Protein AF-A0A4Q4CMH1-F1 (afdb_monomer_lite)

Sequence (160 aa):
VQKALLADPTDPKGLLASLDSRFAAAAKTLDLRNKGLAGLKDPALQKTLTDGYVQYQYQTGLDAANPGISDALYFLKTAKGETNIYNILGNSVLRRVVTGALGLPDAMVVQSVETQARAVTARLKLSDLQDPRKLEKLAERYVIAAAGSSTGRSTLSLLA

Structure (mmCIF, N/CA/C/O backbone):
data_AF-A0A4Q4CMH1-F1
#
_entry.id   AF-A0A4Q4CMH1-F1
#
loop_
_atom_site.group_PDB
_atom_site.id
_atom_site.type_symbol
_atom_site.label_atom_id
_atom_site.label_alt_id
_atom_site.label_comp_id
_atom_site.label_asym_id
_atom_site.label_entity_id
_atom_site.label_seq_id
_atom_site.pdbx_PDB_ins_code
_atom_site.Cartn_x
_atom_site.Cartn_y
_atom_site.Cartn_z
_atom_site.occupancy
_atom_site.B_iso_or_equiv
_atom_site.auth_seq_id
_atom_site.auth_comp_id
_atom_site.auth_asym_id
_atom_site.auth_atom_id
_atom_site.pdbx_PDB_model_num
ATOM 1 N N . VAL A 1 1 ? -2.753 -4.783 -18.580 1.00 67.88 1 VAL A N 1
ATOM 2 C CA . VAL A 1 1 ? -1.317 -4.593 -18.251 1.00 67.88 1 VAL A CA 1
ATOM 3 C C . VAL A 1 1 ? -0.531 -3.980 -19.406 1.00 67.88 1 VAL A C 1
ATOM 5 O O . VAL A 1 1 ? -0.017 -2.891 -19.217 1.00 67.88 1 VAL A O 1
ATOM 8 N N . GLN A 1 2 ? -0.495 -4.581 -20.604 1.00 80.00 2 GLN A N 1
ATOM 9 C CA . GLN A 1 2 ? 0.266 -4.047 -21.753 1.00 80.00 2 GLN A CA 1
ATOM 10 C C . GLN A 1 2 ? -0.001 -2.558 -22.044 1.00 80.00 2 GLN A C 1
ATOM 12 O O . GLN A 1 2 ? 0.937 -1.776 -22.141 1.00 80.00 2 GLN A O 1
ATOM 17 N N . LYS A 1 3 ? -1.276 -2.145 -22.099 1.00 84.38 3 LYS A N 1
ATOM 18 C CA . LYS A 1 3 ? -1.651 -0.733 -22.298 1.00 84.38 3 LYS A CA 1
ATOM 19 C C . LYS A 1 3 ? -1.118 0.202 -21.204 1.00 84.38 3 LYS A C 1
ATOM 21 O O . LYS A 1 3 ? -0.781 1.334 -21.509 1.00 84.38 3 LYS A O 1
ATOM 26 N N . ALA A 1 4 ? -1.023 -0.266 -19.958 1.00 83.88 4 ALA A N 1
ATOM 27 C CA . ALA A 1 4 ? -0.485 0.524 -18.851 1.00 83.88 4 ALA A CA 1
ATOM 28 C C . ALA A 1 4 ? 1.041 0.684 -18.961 1.00 83.88 4 ALA A C 1
ATOM 30 O O . ALA A 1 4 ? 1.552 1.769 -18.735 1.00 83.88 4 ALA A O 1
ATOM 31 N N . LEU A 1 5 ? 1.764 -0.360 -19.380 1.00 85.06 5 LEU A N 1
ATOM 32 C CA . LEU A 1 5 ? 3.226 -0.308 -19.539 1.00 85.06 5 LEU A CA 1
ATOM 33 C C . LEU A 1 5 ? 3.693 0.537 -20.740 1.00 85.06 5 LEU A C 1
ATOM 35 O O . LEU A 1 5 ? 4.856 0.920 -20.798 1.00 85.06 5 LEU A O 1
ATOM 39 N N . LEU A 1 6 ? 2.800 0.809 -21.696 1.00 85.12 6 LEU A N 1
ATOM 40 C CA . LEU A 1 6 ? 3.050 1.654 -22.874 1.00 85.12 6 LEU A CA 1
ATOM 41 C C . LEU A 1 6 ? 2.456 3.071 -22.739 1.00 85.12 6 LEU A C 1
ATOM 43 O O . LEU A 1 6 ? 2.636 3.915 -23.625 1.00 85.12 6 LEU A O 1
ATOM 47 N N . ALA A 1 7 ? 1.710 3.326 -21.663 1.00 87.00 7 ALA A N 1
ATOM 48 C CA . ALA A 1 7 ? 1.119 4.629 -21.392 1.00 87.00 7 ALA A CA 1
ATOM 49 C C . ALA A 1 7 ? 2.194 5.641 -20.973 1.00 87.00 7 ALA A C 1
ATOM 51 O O . ALA A 1 7 ? 3.257 5.266 -20.483 1.00 87.00 7 ALA A O 1
ATOM 52 N N . ASP A 1 8 ? 1.913 6.925 -21.186 1.00 85.69 8 ASP A N 1
ATOM 53 C CA . ASP A 1 8 ? 2.805 8.006 -20.777 1.00 85.69 8 ASP A CA 1
ATOM 54 C C . ASP A 1 8 ? 2.756 8.184 -19.247 1.00 85.69 8 ASP A C 1
ATOM 56 O O . ASP A 1 8 ? 1.688 8.501 -18.715 1.00 85.69 8 ASP A O 1
ATOM 60 N N . PRO A 1 9 ? 3.870 7.973 -18.519 1.00 82.06 9 PRO A N 1
ATOM 61 C CA . PRO A 1 9 ? 3.906 8.116 -17.065 1.00 82.06 9 PRO A CA 1
ATOM 62 C C . PRO A 1 9 ? 3.896 9.574 -16.594 1.00 82.06 9 PRO A C 1
ATOM 64 O O . PRO A 1 9 ? 3.796 9.814 -15.392 1.00 82.06 9 PRO A O 1
ATOM 67 N N . THR A 1 10 ? 4.031 10.538 -17.507 1.00 84.38 10 THR A N 1
ATOM 68 C CA . THR A 1 10 ? 4.039 11.974 -17.204 1.00 84.38 10 THR A CA 1
ATOM 69 C C . THR A 1 10 ? 2.701 12.657 -17.471 1.00 84.38 10 THR A C 1
ATOM 71 O O . THR A 1 10 ? 2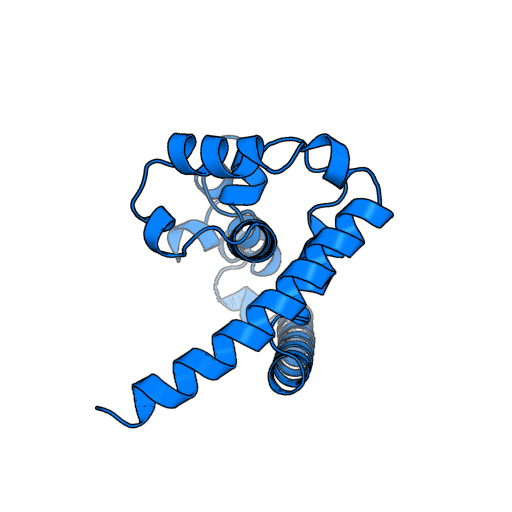.510 13.784 -17.021 1.00 84.38 10 THR A O 1
ATOM 74 N N . ASP A 1 11 ? 1.765 11.981 -18.146 1.00 86.62 11 ASP A N 1
ATOM 75 C CA . ASP A 1 11 ? 0.437 12.518 -18.438 1.00 86.62 11 ASP A CA 1
ATOM 76 C C . ASP A 1 11 ? -0.450 12.513 -17.175 1.00 86.62 11 ASP A C 1
ATOM 78 O O . ASP A 1 11 ? -0.889 11.444 -16.731 1.00 86.62 11 ASP A O 1
ATOM 82 N N . PRO A 1 12 ? -0.776 13.690 -16.603 1.00 78.06 12 PRO A N 1
ATOM 83 C CA . PRO A 1 12 ? -1.545 13.784 -15.365 1.00 78.06 12 PRO A CA 1
ATOM 84 C C . PRO A 1 12 ? -3.016 13.374 -15.527 1.00 78.06 12 PRO A C 1
ATOM 86 O O . PRO A 1 12 ? -3.706 13.190 -14.526 1.00 78.06 12 PRO A O 1
ATOM 89 N N . LYS A 1 13 ? -3.520 13.246 -16.762 1.00 86.31 13 LYS A N 1
ATOM 90 C CA . LYS A 1 13 ? -4.891 12.798 -17.063 1.00 86.31 13 LYS A CA 1
ATOM 91 C C . LYS A 1 13 ? -4.918 11.458 -17.806 1.00 86.31 13 LYS A C 1
ATOM 93 O O . LYS A 1 13 ? -5.986 11.005 -18.216 1.00 86.31 13 LYS A O 1
ATOM 98 N N . GLY A 1 14 ? -3.757 10.830 -17.978 1.00 84.38 14 GLY A N 1
ATOM 99 C CA . GLY A 1 14 ? -3.600 9.596 -18.732 1.00 84.38 14 GLY A CA 1
ATOM 100 C C . GLY A 1 14 ? -4.083 8.359 -17.977 1.00 84.38 14 GLY A C 1
ATOM 101 O O . GLY A 1 14 ? -4.385 8.394 -16.785 1.00 84.38 14 GLY A O 1
ATOM 102 N N . LEU A 1 15 ? -4.091 7.213 -18.669 1.00 86.31 15 LEU A N 1
ATOM 103 C CA . LEU A 1 15 ? -4.513 5.916 -18.115 1.00 86.31 15 LEU A CA 1
ATOM 104 C C . LEU A 1 15 ? -3.851 5.605 -16.760 1.00 86.31 15 LEU A C 1
ATOM 106 O O . LEU A 1 15 ? -4.513 5.106 -15.853 1.00 86.31 15 LEU A O 1
ATOM 110 N N . LEU A 1 16 ? -2.563 5.924 -16.609 1.00 85.94 16 LEU A N 1
ATOM 111 C CA . LEU A 1 16 ? -1.791 5.649 -15.395 1.00 85.94 16 LEU A CA 1
ATOM 112 C C . LEU A 1 16 ? -2.265 6.440 -14.169 1.00 85.94 16 LEU A C 1
ATOM 114 O O . LEU A 1 16 ? -2.109 5.937 -13.061 1.00 85.94 16 LEU A O 1
ATOM 118 N N . ALA A 1 17 ? -2.895 7.605 -14.348 1.00 83.75 17 ALA A N 1
ATOM 119 C CA . ALA A 1 17 ? -3.432 8.406 -13.245 1.00 83.75 17 ALA A CA 1
ATOM 120 C C . ALA A 1 17 ? -4.612 7.720 -12.529 1.00 83.75 17 ALA A C 1
ATOM 122 O O . ALA A 1 17 ? -4.878 7.995 -11.364 1.00 83.75 17 ALA A O 1
ATOM 123 N N . SER A 1 18 ? -5.305 6.811 -13.224 1.00 82.31 18 SER A N 1
ATOM 124 C CA . SER A 1 18 ? -6.430 6.028 -12.685 1.00 82.31 18 SER A CA 1
ATOM 125 C C . SER A 1 18 ? -6.031 4.650 -12.143 1.00 82.31 18 SER A C 1
ATOM 127 O O . SER A 1 18 ? -6.879 3.906 -11.651 1.00 82.31 18 SER A O 1
ATOM 129 N N . LEU A 1 19 ? -4.754 4.280 -12.268 1.00 83.31 19 LEU A N 1
ATOM 130 C CA . LEU A 1 19 ? -4.239 2.970 -11.886 1.00 83.31 19 LEU A CA 1
ATOM 131 C C . LEU A 1 19 ? -3.382 3.060 -10.621 1.00 83.31 19 LEU A C 1
ATOM 133 O O . LEU A 1 19 ? -2.964 4.127 -10.185 1.00 83.31 19 LEU A O 1
ATOM 137 N N . ASP A 1 20 ? -3.090 1.896 -10.045 1.00 83.94 20 ASP A N 1
ATOM 138 C CA . ASP A 1 20 ? -2.128 1.774 -8.953 1.00 83.94 20 ASP A CA 1
ATOM 139 C C . ASP A 1 20 ? -0.757 2.345 -9.370 1.00 83.94 20 ASP A C 1
ATOM 141 O O . ASP A 1 20 ? -0.265 2.088 -10.475 1.00 83.94 20 ASP A O 1
ATOM 145 N N . SER A 1 21 ? -0.120 3.100 -8.471 1.00 81.75 21 SER A N 1
ATOM 146 C CA . SER A 1 21 ? 1.136 3.816 -8.731 1.00 81.75 21 SER A CA 1
ATOM 147 C C . SER A 1 21 ? 2.287 2.908 -9.183 1.00 81.75 21 SER A C 1
ATOM 149 O O . SER A 1 21 ? 3.203 3.366 -9.873 1.00 81.75 21 SER A O 1
ATOM 151 N N . ARG A 1 22 ? 2.228 1.604 -8.883 1.00 82.62 22 ARG A N 1
ATOM 152 C CA . ARG A 1 22 ? 3.191 0.606 -9.374 1.00 82.62 22 ARG A CA 1
ATOM 153 C C . ARG A 1 22 ? 3.189 0.485 -10.895 1.00 82.62 22 ARG A C 1
ATOM 155 O O . ARG A 1 22 ? 4.238 0.204 -11.465 1.00 82.62 22 ARG A O 1
ATOM 162 N N . PHE A 1 23 ? 2.059 0.722 -11.566 1.00 85.00 23 PHE A N 1
ATOM 163 C CA . PHE A 1 23 ? 2.015 0.722 -13.030 1.00 85.00 23 PHE A CA 1
ATOM 164 C C . PHE A 1 23 ? 2.769 1.912 -13.618 1.00 85.00 23 PHE A C 1
ATOM 166 O O . PHE A 1 23 ? 3.484 1.737 -14.600 1.00 85.00 23 PHE A O 1
ATOM 173 N N . ALA A 1 24 ? 2.669 3.092 -12.999 1.00 86.75 24 ALA A N 1
ATOM 174 C CA . ALA A 1 24 ? 3.428 4.266 -13.423 1.00 86.75 24 ALA A CA 1
ATOM 175 C C . ALA A 1 24 ? 4.934 4.070 -13.192 1.00 86.75 24 ALA A C 1
ATOM 177 O O . ALA A 1 24 ? 5.742 4.366 -14.073 1.00 86.75 24 ALA A O 1
ATOM 178 N N . ALA A 1 25 ? 5.310 3.492 -12.045 1.00 86.00 25 ALA A N 1
ATOM 179 C CA . ALA A 1 25 ? 6.694 3.118 -11.764 1.00 86.00 25 ALA A CA 1
ATOM 180 C C . ALA A 1 25 ? 7.227 2.101 -12.788 1.00 86.00 25 ALA A C 1
ATOM 182 O O . ALA A 1 25 ? 8.291 2.314 -13.362 1.00 86.00 25 ALA A O 1
ATOM 183 N N . ALA A 1 26 ? 6.464 1.044 -13.085 1.00 86.06 26 ALA A N 1
ATOM 184 C CA . ALA A 1 26 ? 6.849 0.033 -14.067 1.00 86.06 26 ALA A CA 1
ATOM 185 C C . ALA A 1 26 ? 6.963 0.605 -15.489 1.00 86.06 26 ALA A C 1
ATOM 187 O O . ALA A 1 26 ? 7.931 0.304 -16.184 1.00 86.06 26 ALA A O 1
ATOM 188 N N . ALA A 1 27 ? 6.023 1.456 -15.913 1.00 87.81 27 ALA A N 1
ATOM 189 C CA . ALA A 1 27 ? 6.080 2.127 -17.212 1.00 87.81 27 ALA A CA 1
ATOM 190 C C . ALA A 1 27 ? 7.337 3.002 -17.340 1.00 87.81 27 ALA A C 1
ATOM 192 O O . ALA A 1 27 ? 8.008 2.960 -18.366 1.00 87.81 27 ALA A O 1
ATOM 193 N N . LYS A 1 28 ? 7.708 3.724 -16.275 1.00 89.06 28 LYS A N 1
ATOM 194 C CA . LYS A 1 28 ? 8.922 4.550 -16.235 1.00 89.06 28 LYS A CA 1
ATOM 195 C C . LYS A 1 28 ? 10.212 3.724 -16.220 1.00 89.06 28 LYS A C 1
ATOM 197 O O . LYS A 1 28 ? 11.170 4.093 -16.886 1.00 89.06 28 LYS A O 1
ATOM 202 N N . THR A 1 29 ? 10.255 2.630 -15.459 1.00 86.56 29 THR A N 1
ATOM 203 C CA . THR A 1 29 ? 11.442 1.765 -15.369 1.00 86.56 29 THR A CA 1
ATOM 204 C C . THR A 1 29 ? 11.684 0.999 -16.664 1.00 86.56 29 THR A C 1
ATOM 206 O O . THR A 1 29 ? 12.824 0.903 -17.106 1.00 86.56 29 THR A O 1
ATOM 209 N N . LEU A 1 30 ? 10.629 0.447 -17.269 1.00 88.12 30 LEU A N 1
ATOM 210 C CA . LEU A 1 30 ? 10.752 -0.346 -18.492 1.00 88.12 30 LEU A CA 1
ATOM 211 C C . LEU A 1 30 ? 10.859 0.529 -19.746 1.00 88.12 30 LEU A C 1
ATOM 213 O O . LEU A 1 30 ? 11.483 0.112 -20.717 1.00 88.12 30 LEU A O 1
ATOM 217 N N . ASP A 1 31 ? 10.231 1.708 -19.734 1.00 87.12 31 ASP A N 1
ATOM 218 C CA . ASP A 1 31 ? 10.256 2.712 -20.804 1.00 87.12 31 ASP A CA 1
ATOM 219 C C . ASP A 1 31 ? 9.976 2.137 -22.208 1.00 87.12 31 ASP A C 1
ATOM 221 O O . ASP A 1 31 ? 10.524 2.561 -23.228 1.00 87.12 31 ASP A O 1
ATOM 225 N N . LEU A 1 32 ? 9.096 1.131 -22.268 1.00 87.12 32 LEU A N 1
ATOM 226 C CA . LEU A 1 32 ? 8.788 0.391 -23.497 1.00 87.12 32 LEU A CA 1
ATOM 227 C C . LEU A 1 32 ? 8.152 1.283 -24.563 1.00 87.12 32 LEU A C 1
ATOM 229 O O . LEU A 1 32 ? 8.246 0.983 -25.750 1.00 87.12 32 LEU A O 1
ATOM 233 N N . ARG A 1 33 ? 7.512 2.376 -24.139 1.00 85.81 33 ARG A N 1
ATOM 234 C CA . ARG A 1 33 ? 6.938 3.394 -25.018 1.00 85.81 33 ARG A CA 1
ATOM 235 C C . ARG A 1 33 ? 8.002 4.046 -25.902 1.00 85.81 33 ARG A C 1
ATOM 237 O O . ARG A 1 33 ? 7.753 4.224 -27.088 1.00 85.81 33 ARG A O 1
ATOM 244 N N . ASN A 1 34 ? 9.161 4.383 -25.332 1.00 87.19 34 ASN A N 1
ATOM 245 C CA . ASN A 1 34 ? 10.215 5.115 -26.035 1.00 87.19 34 ASN A CA 1
ATOM 246 C C . ASN A 1 34 ? 11.305 4.181 -26.572 1.00 87.19 34 ASN A C 1
ATOM 248 O O . ASN A 1 34 ? 11.773 4.354 -27.694 1.00 87.19 34 ASN A O 1
ATOM 252 N N . LYS A 1 35 ? 11.701 3.170 -25.790 1.00 83.94 35 LYS A N 1
ATOM 253 C CA . LYS A 1 35 ? 12.804 2.256 -26.132 1.00 83.94 35 LYS A CA 1
ATOM 254 C C . LYS A 1 35 ? 12.358 0.989 -26.866 1.00 83.94 35 LYS A C 1
ATOM 256 O O . LYS A 1 35 ? 13.199 0.244 -27.376 1.00 83.94 35 LYS A O 1
ATOM 261 N N . GLY A 1 36 ? 11.056 0.703 -26.897 1.00 81.12 36 GLY A N 1
ATOM 262 C CA . GLY A 1 36 ? 10.530 -0.565 -27.398 1.00 81.12 36 GLY A CA 1
ATOM 263 C C . GLY A 1 36 ? 11.078 -1.776 -26.631 1.00 81.12 36 GLY A C 1
ATOM 264 O O . GLY A 1 36 ? 11.724 -1.660 -25.590 1.00 81.12 36 GLY A O 1
ATOM 265 N N . LEU A 1 37 ? 10.861 -2.978 -27.171 1.00 80.06 37 LEU A N 1
ATOM 266 C CA . LEU A 1 37 ? 11.370 -4.221 -26.568 1.00 80.06 37 LEU A CA 1
ATOM 267 C C . LEU A 1 37 ? 12.905 -4.317 -26.586 1.00 80.06 37 LEU A C 1
ATOM 269 O O . LEU A 1 37 ? 13.480 -5.064 -25.799 1.00 80.06 37 LEU A O 1
ATOM 273 N N . ALA A 1 38 ? 13.579 -3.552 -27.450 1.00 78.38 38 ALA A N 1
ATOM 274 C CA . ALA A 1 38 ? 15.038 -3.496 -27.500 1.00 78.38 38 ALA A CA 1
ATOM 275 C C . ALA A 1 38 ? 15.642 -2.936 -26.201 1.00 78.38 38 ALA A C 1
ATOM 277 O O . ALA A 1 38 ? 16.714 -3.383 -25.794 1.00 78.38 38 ALA A O 1
ATOM 278 N N . GLY A 1 39 ? 14.923 -2.044 -25.507 1.00 74.69 39 GLY A N 1
ATOM 279 C CA . GLY A 1 39 ? 15.324 -1.513 -24.204 1.00 74.69 39 GLY A CA 1
ATOM 280 C C . GLY A 1 39 ? 15.528 -2.586 -23.131 1.00 74.69 39 GLY A C 1
ATOM 281 O O . GLY A 1 39 ? 16.340 -2.394 -22.237 1.00 74.69 39 GLY A O 1
ATOM 282 N N . LEU A 1 40 ? 14.888 -3.757 -23.253 1.00 79.94 40 LEU A N 1
ATOM 283 C CA . LEU A 1 40 ? 15.063 -4.887 -22.326 1.00 79.94 40 LEU A CA 1
ATOM 284 C C . LEU A 1 40 ? 16.465 -5.520 -22.381 1.00 79.94 40 LEU A C 1
ATOM 286 O O . LEU A 1 40 ? 16.843 -6.278 -21.487 1.00 79.94 40 LEU A O 1
ATOM 290 N N . LYS A 1 41 ? 17.241 -5.228 -23.433 1.00 75.75 41 LYS A N 1
ATOM 291 C CA . LYS A 1 41 ? 18.637 -5.664 -23.571 1.00 75.75 41 LYS A CA 1
ATOM 292 C C . LYS A 1 41 ? 19.630 -4.709 -22.906 1.00 75.75 41 LYS A C 1
ATOM 294 O O . LYS A 1 41 ? 20.811 -5.032 -22.861 1.00 75.75 41 LYS A O 1
ATOM 299 N N . ASP A 1 42 ? 19.171 -3.558 -22.414 1.00 81.81 42 ASP A N 1
ATOM 300 C CA . ASP A 1 42 ? 20.001 -2.603 -21.683 1.00 81.81 42 ASP A CA 1
ATOM 301 C C . ASP A 1 42 ? 20.553 -3.270 -20.405 1.00 81.81 42 ASP A C 1
ATOM 303 O O . ASP A 1 42 ? 19.764 -3.662 -19.534 1.00 81.81 42 ASP A O 1
ATOM 307 N N . PRO A 1 43 ? 21.885 -3.404 -20.258 1.00 81.75 43 PRO A N 1
ATOM 308 C CA . PRO A 1 43 ? 22.490 -4.016 -19.079 1.00 81.75 43 PRO A CA 1
ATOM 309 C C . PRO A 1 43 ? 22.081 -3.336 -17.767 1.00 81.75 43 PRO A C 1
ATOM 311 O O . PRO A 1 43 ? 21.929 -4.009 -16.747 1.00 81.75 43 PRO A O 1
ATOM 314 N N . ALA A 1 44 ? 21.847 -2.019 -17.776 1.00 85.56 44 ALA A N 1
ATOM 315 C CA . ALA A 1 44 ? 21.412 -1.291 -16.586 1.00 85.56 44 ALA A CA 1
ATOM 316 C C . ALA A 1 44 ? 19.976 -1.664 -16.181 1.00 85.56 44 ALA A C 1
ATOM 318 O O . ALA A 1 44 ? 19.679 -1.827 -14.991 1.00 85.56 44 ALA A O 1
ATOM 319 N N . LEU A 1 45 ? 19.090 -1.861 -17.164 1.00 81.19 45 LEU A N 1
ATOM 320 C CA . LEU A 1 45 ? 17.728 -2.325 -16.913 1.00 81.19 45 LEU A CA 1
ATOM 321 C C . LEU A 1 45 ? 17.728 -3.772 -16.409 1.00 81.19 45 LEU A C 1
ATOM 323 O O . LEU A 1 45 ? 17.061 -4.073 -15.421 1.00 81.19 45 LEU A O 1
ATOM 327 N N . GLN A 1 46 ? 18.520 -4.656 -17.022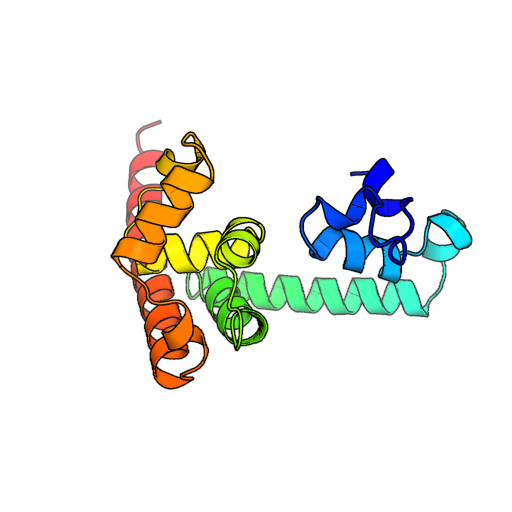 1.00 75.88 46 GLN A N 1
ATOM 328 C CA . GLN A 1 46 ? 18.655 -6.047 -16.574 1.00 75.88 46 GLN A CA 1
ATOM 329 C C . GLN A 1 46 ? 19.184 -6.143 -15.145 1.00 75.88 46 GLN A C 1
ATOM 331 O O . GLN A 1 46 ? 18.651 -6.913 -14.342 1.00 75.88 46 GLN A O 1
ATOM 336 N N . LYS A 1 47 ? 20.182 -5.323 -14.798 1.00 79.12 47 LYS A N 1
ATOM 337 C CA . LYS A 1 47 ? 20.679 -5.228 -13.426 1.00 79.12 47 LYS A CA 1
ATOM 338 C C . LYS A 1 47 ? 19.577 -4.772 -12.469 1.00 79.12 47 LYS A C 1
ATOM 340 O O . LYS A 1 47 ? 19.366 -5.415 -11.451 1.00 79.12 47 LYS A O 1
ATOM 345 N N . THR A 1 48 ? 18.828 -3.727 -12.824 1.00 85.44 48 THR A N 1
ATOM 346 C CA . THR A 1 48 ? 17.712 -3.217 -12.007 1.00 85.44 48 THR A CA 1
ATOM 347 C C . THR A 1 48 ? 16.656 -4.295 -11.747 1.00 85.44 48 THR A C 1
ATOM 349 O O . THR A 1 48 ? 16.198 -4.460 -10.617 1.00 85.44 48 THR A O 1
ATOM 352 N N . LEU A 1 49 ? 16.283 -5.060 -12.778 1.00 81.38 49 LEU A N 1
ATOM 353 C CA . LEU A 1 49 ? 15.323 -6.158 -12.650 1.00 81.38 49 LEU A CA 1
ATOM 354 C C . LEU A 1 49 ? 15.878 -7.308 -11.800 1.00 81.38 49 LEU A C 1
ATOM 356 O O . LEU A 1 49 ? 15.152 -7.858 -10.976 1.00 81.38 49 LEU A O 1
ATOM 360 N N . THR A 1 50 ? 17.160 -7.639 -11.963 1.00 75.00 50 THR A N 1
ATOM 361 C CA . THR A 1 50 ? 17.836 -8.691 -11.188 1.00 75.00 50 THR A CA 1
ATOM 362 C C . THR A 1 50 ? 17.940 -8.312 -9.713 1.00 75.00 50 THR A C 1
ATOM 364 O O . THR A 1 50 ? 17.544 -9.096 -8.856 1.00 75.00 50 THR A O 1
ATOM 367 N N . ASP A 1 51 ? 18.396 -7.094 -9.409 1.00 81.94 51 ASP A N 1
ATOM 368 C CA . ASP A 1 51 ? 18.466 -6.566 -8.044 1.00 81.94 51 ASP A CA 1
ATOM 369 C C . ASP A 1 51 ? 17.066 -6.557 -7.401 1.00 81.94 51 ASP A C 1
ATOM 371 O O . ASP A 1 51 ? 16.888 -7.006 -6.268 1.00 81.94 51 ASP A O 1
ATOM 375 N N . GLY A 1 52 ? 16.049 -6.106 -8.146 1.00 82.44 52 GLY A N 1
ATOM 376 C CA . GLY A 1 52 ? 14.654 -6.126 -7.707 1.00 82.44 52 GLY A CA 1
ATOM 377 C C . GLY A 1 52 ? 14.133 -7.538 -7.429 1.00 82.44 52 GLY A C 1
ATOM 378 O O . GLY A 1 52 ? 13.435 -7.749 -6.438 1.00 82.44 52 GLY A O 1
ATOM 379 N N . TYR A 1 53 ? 14.506 -8.518 -8.254 1.00 76.81 53 TYR A N 1
ATOM 380 C CA . TYR A 1 53 ? 14.147 -9.921 -8.053 1.00 76.81 53 TYR A CA 1
ATOM 381 C C . TYR A 1 53 ? 14.832 -10.526 -6.823 1.00 76.81 53 TYR A C 1
ATOM 383 O O . TYR A 1 53 ? 14.168 -11.172 -6.017 1.00 76.81 53 TYR A O 1
ATOM 391 N N . VAL A 1 54 ? 16.129 -10.275 -6.620 1.00 77.38 54 VAL A N 1
ATOM 392 C CA . VAL A 1 54 ? 16.851 -10.706 -5.408 1.00 77.38 54 VAL A CA 1
ATOM 393 C C . VAL A 1 54 ? 16.199 -10.108 -4.161 1.00 77.38 54 VAL A C 1
ATOM 395 O O . VAL A 1 54 ? 15.945 -10.812 -3.185 1.00 77.38 54 VAL A O 1
ATOM 398 N N . GLN A 1 55 ? 15.854 -8.823 -4.214 1.00 78.00 55 GLN A N 1
ATOM 399 C CA . GLN A 1 55 ? 15.166 -8.133 -3.132 1.00 78.00 55 GLN A CA 1
ATOM 400 C C . GLN A 1 55 ? 13.767 -8.713 -2.858 1.00 78.00 55 GLN A C 1
ATOM 402 O O . GLN A 1 55 ? 13.375 -8.823 -1.693 1.00 78.00 55 GLN A O 1
ATOM 407 N N . TYR A 1 56 ? 13.029 -9.097 -3.903 1.00 77.81 56 TYR A N 1
ATOM 408 C CA . TYR A 1 56 ? 11.737 -9.777 -3.796 1.00 77.81 56 TYR A CA 1
ATOM 409 C C . TYR A 1 56 ? 11.870 -11.177 -3.184 1.00 77.81 56 TYR A C 1
ATOM 411 O O . TYR A 1 56 ? 11.101 -11.533 -2.294 1.00 77.81 56 TYR A O 1
ATOM 419 N N . GLN A 1 57 ? 12.869 -11.957 -3.601 1.00 73.56 57 GLN A N 1
ATOM 420 C CA . GLN A 1 57 ? 13.132 -13.284 -3.038 1.00 73.56 57 GLN A CA 1
ATOM 421 C C . GLN A 1 57 ? 13.523 -13.199 -1.562 1.00 73.56 57 GLN A C 1
ATOM 423 O O . GLN A 1 57 ? 13.035 -13.980 -0.752 1.00 73.56 57 GLN A O 1
ATOM 428 N N . TYR A 1 58 ? 14.333 -12.206 -1.189 1.00 73.69 58 TYR A N 1
ATOM 429 C CA . TYR A 1 58 ? 14.647 -11.926 0.210 1.00 73.69 58 TYR A CA 1
ATOM 430 C C . TYR A 1 58 ? 13.387 -11.593 1.023 1.00 73.69 58 TYR A C 1
ATOM 432 O O . TYR A 1 58 ? 13.171 -12.158 2.091 1.00 73.69 58 TYR A O 1
ATOM 440 N N . GLN A 1 59 ? 12.520 -10.723 0.496 1.00 73.12 59 GLN A N 1
ATOM 441 C CA . GLN A 1 59 ? 11.238 -10.384 1.126 1.00 73.12 59 GLN A CA 1
ATOM 442 C C . GLN A 1 59 ? 10.321 -11.605 1.266 1.00 73.12 59 GLN A C 1
ATOM 444 O O . GLN A 1 59 ? 9.738 -11.807 2.325 1.00 73.12 59 GLN A O 1
ATOM 449 N N . THR A 1 60 ? 10.259 -12.453 0.240 1.00 73.62 60 THR A N 1
ATOM 450 C CA . THR A 1 60 ? 9.481 -13.699 0.253 1.00 73.62 60 THR A CA 1
ATOM 451 C C . THR A 1 60 ? 10.029 -14.687 1.286 1.00 73.62 60 THR A C 1
ATOM 453 O O . THR A 1 60 ? 9.261 -15.322 2.002 1.00 73.62 60 THR A O 1
ATOM 456 N N . GLY A 1 61 ? 11.355 -14.785 1.420 1.00 71.62 61 GLY A N 1
ATOM 457 C CA . GLY A 1 61 ? 12.002 -15.584 2.462 1.00 71.62 61 GLY A CA 1
ATOM 458 C C . GLY A 1 61 ? 11.702 -15.073 3.876 1.00 71.62 61 GLY A C 1
ATOM 459 O O . GLY A 1 61 ? 11.417 -15.872 4.767 1.00 71.62 61 GLY A O 1
ATOM 460 N N . LEU A 1 62 ? 11.701 -13.750 4.079 1.00 69.50 62 LEU A N 1
ATOM 461 C CA . LEU A 1 62 ? 11.287 -13.143 5.349 1.00 69.50 62 LEU A CA 1
ATOM 462 C C . LEU A 1 62 ? 9.819 -13.438 5.674 1.00 69.50 62 LEU A C 1
ATOM 464 O O . LEU A 1 62 ? 9.519 -13.766 6.820 1.00 69.50 62 LEU A O 1
ATOM 468 N N . ASP A 1 63 ? 8.933 -13.368 4.680 1.00 76.19 63 ASP A N 1
ATOM 469 C CA . ASP A 1 63 ? 7.508 -13.672 4.840 1.00 76.19 63 ASP A CA 1
ATOM 470 C C . ASP A 1 63 ? 7.236 -15.154 5.115 1.00 76.19 63 ASP A C 1
ATOM 472 O O . ASP A 1 63 ? 6.310 -15.478 5.856 1.00 76.19 63 ASP A O 1
ATOM 476 N N . ALA A 1 64 ? 8.048 -16.062 4.564 1.00 74.00 64 ALA A N 1
ATOM 477 C CA . ALA A 1 64 ? 7.949 -17.489 4.861 1.00 74.00 64 ALA A CA 1
ATOM 478 C C . ALA A 1 64 ? 8.247 -17.787 6.340 1.00 74.00 64 ALA A C 1
ATOM 480 O O . ALA A 1 64 ? 7.594 -18.635 6.943 1.00 74.00 64 ALA A O 1
ATOM 481 N N . ALA A 1 65 ? 9.209 -17.072 6.930 1.00 72.44 65 ALA A N 1
ATOM 482 C CA . ALA A 1 65 ? 9.511 -17.169 8.355 1.00 72.44 65 ALA A CA 1
ATOM 483 C C . ALA A 1 65 ? 8.520 -16.373 9.223 1.00 72.44 65 ALA A C 1
ATOM 485 O O . ALA A 1 65 ? 8.219 -16.778 10.342 1.00 72.44 65 ALA A O 1
ATOM 486 N N . ASN A 1 66 ? 8.022 -15.243 8.716 1.00 74.88 66 ASN A N 1
ATOM 487 C CA . ASN A 1 66 ? 7.171 -14.312 9.449 1.00 74.88 66 ASN A CA 1
ATOM 488 C C . ASN A 1 66 ? 6.093 -13.721 8.523 1.00 74.88 66 ASN A C 1
ATOM 490 O O . ASN A 1 66 ? 6.319 -12.675 7.903 1.00 74.88 66 ASN A O 1
ATOM 494 N N . PRO A 1 67 ? 4.914 -14.358 8.429 1.00 84.88 67 PRO A N 1
ATOM 495 C CA . PRO A 1 67 ? 3.864 -13.932 7.513 1.00 84.88 67 PRO A CA 1
ATOM 496 C C . PRO A 1 67 ? 3.514 -12.446 7.659 1.00 84.88 67 PRO A C 1
ATOM 498 O O . PRO A 1 67 ? 3.154 -11.983 8.740 1.00 84.88 67 PRO A O 1
ATOM 501 N N . GLY A 1 68 ? 3.589 -11.702 6.554 1.00 83.50 68 GLY A N 1
ATOM 502 C CA . GLY A 1 68 ? 3.193 -10.294 6.490 1.00 83.50 68 GLY A CA 1
ATOM 503 C C . GLY A 1 68 ? 4.278 -9.286 6.883 1.00 83.50 68 GLY A C 1
ATOM 504 O O . GLY A 1 68 ? 4.006 -8.084 6.860 1.00 83.50 68 GLY A O 1
ATOM 505 N N . ILE A 1 69 ? 5.504 -9.715 7.206 1.00 85.06 69 ILE A N 1
ATOM 506 C CA . ILE A 1 69 ? 6.607 -8.786 7.494 1.00 85.06 69 ILE A CA 1
ATOM 507 C C . ILE A 1 69 ? 6.949 -7.913 6.281 1.00 85.06 69 ILE A C 1
ATOM 509 O O . ILE A 1 69 ? 7.169 -6.711 6.445 1.00 85.06 69 ILE A O 1
ATOM 513 N N . SER A 1 70 ? 6.977 -8.454 5.062 1.00 84.19 70 SER A N 1
ATOM 514 C CA . SER A 1 70 ? 7.325 -7.671 3.870 1.00 84.19 70 SER A CA 1
ATOM 515 C C . SER A 1 70 ? 6.291 -6.579 3.598 1.00 84.19 70 SER A C 1
ATOM 517 O O . SER A 1 70 ? 6.650 -5.436 3.305 1.00 84.19 70 SER A O 1
ATOM 519 N N . ASP A 1 71 ? 5.012 -6.916 3.735 1.00 90.50 71 ASP A N 1
ATOM 520 C CA . ASP A 1 71 ? 3.895 -5.984 3.609 1.00 90.50 71 ASP A CA 1
ATOM 521 C C . ASP A 1 71 ? 3.954 -4.891 4.690 1.00 90.50 71 ASP A C 1
ATOM 523 O O . ASP A 1 71 ? 3.773 -3.709 4.388 1.00 90.50 71 ASP A O 1
ATOM 527 N N . ALA A 1 72 ? 4.271 -5.260 5.936 1.00 89.81 72 ALA A N 1
ATOM 528 C CA . ALA A 1 72 ? 4.442 -4.326 7.047 1.00 89.81 72 ALA A CA 1
ATOM 529 C C . ALA A 1 72 ? 5.592 -3.334 6.799 1.00 89.81 72 ALA A C 1
ATOM 531 O O . ALA A 1 72 ? 5.412 -2.124 6.942 1.00 89.81 72 ALA A O 1
ATOM 532 N N . LEU A 1 73 ? 6.755 -3.816 6.352 1.00 86.94 73 LEU A N 1
ATOM 533 C CA . LEU A 1 73 ? 7.897 -2.962 6.006 1.00 86.94 73 LEU A CA 1
ATOM 534 C C . LEU A 1 73 ? 7.576 -2.026 4.834 1.00 86.94 73 LEU A C 1
ATOM 536 O O . LEU A 1 73 ? 7.930 -0.843 4.857 1.00 86.94 73 LEU A O 1
ATOM 540 N N . TYR A 1 74 ? 6.868 -2.528 3.819 1.00 89.62 74 TYR A N 1
ATOM 541 C CA . TYR A 1 74 ? 6.397 -1.705 2.708 1.00 89.62 74 TYR A CA 1
ATOM 542 C C . TYR A 1 74 ? 5.444 -0.602 3.186 1.00 89.62 74 TYR A C 1
ATOM 544 O O . TYR A 1 74 ? 5.570 0.552 2.760 1.00 89.62 74 TYR A O 1
ATOM 552 N N . PHE A 1 75 ? 4.520 -0.934 4.089 1.00 94.06 75 PHE A N 1
ATOM 553 C CA . PHE A 1 75 ? 3.595 0.021 4.692 1.00 94.06 75 PHE A CA 1
ATOM 554 C C . PHE A 1 75 ? 4.332 1.117 5.466 1.00 94.06 75 PHE A C 1
ATOM 556 O O . PHE A 1 75 ? 4.079 2.292 5.207 1.00 94.06 75 PHE A O 1
ATOM 563 N N . LEU A 1 76 ? 5.305 0.770 6.316 1.00 87.94 76 LEU A N 1
ATOM 564 C CA . LEU A 1 76 ? 6.110 1.750 7.061 1.00 87.94 76 LEU A CA 1
ATOM 565 C C . LEU A 1 76 ? 6.822 2.749 6.140 1.00 87.94 76 LEU A C 1
ATOM 567 O O . LEU A 1 76 ? 6.891 3.941 6.437 1.00 87.94 76 LEU A O 1
ATOM 571 N N . LYS A 1 77 ? 7.324 2.272 4.997 1.00 88.12 77 LYS A N 1
ATOM 572 C CA . LYS A 1 77 ? 8.002 3.114 4.005 1.00 88.12 77 LYS A CA 1
ATOM 573 C C . LYS A 1 77 ? 7.042 4.027 3.238 1.00 88.12 77 LYS A C 1
ATOM 575 O O . LYS A 1 77 ? 7.430 5.133 2.871 1.00 88.12 77 LYS A O 1
ATOM 580 N N . THR A 1 78 ? 5.830 3.556 2.954 1.00 90.00 78 THR A N 1
ATOM 581 C CA . THR A 1 78 ? 4.969 4.146 1.914 1.00 90.00 78 THR A CA 1
ATOM 582 C C . THR A 1 78 ? 3.774 4.911 2.480 1.00 90.00 78 THR A C 1
ATOM 584 O O . THR A 1 78 ? 3.366 5.906 1.896 1.00 90.00 78 THR A O 1
ATOM 587 N N . ALA A 1 79 ? 3.210 4.483 3.612 1.00 91.75 79 ALA A N 1
ATOM 588 C CA . ALA A 1 79 ? 2.025 5.114 4.200 1.00 91.75 79 ALA A CA 1
ATOM 589 C C . ALA A 1 79 ? 2.338 6.3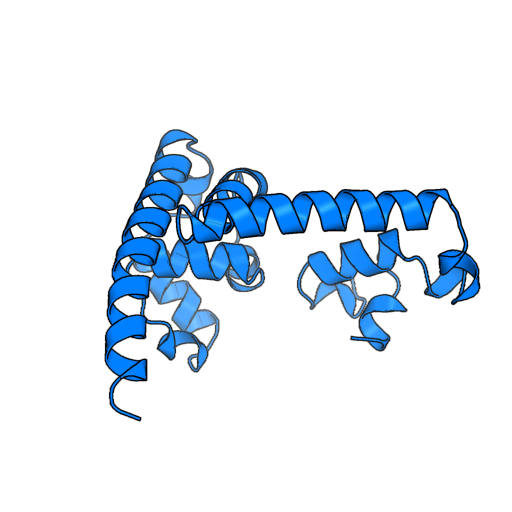92 4.994 1.00 91.75 79 ALA A C 1
ATOM 591 O O . ALA A 1 79 ? 1.421 7.135 5.348 1.00 91.75 79 ALA A O 1
ATOM 592 N N . LYS A 1 80 ? 3.619 6.663 5.281 1.00 89.50 80 LYS A N 1
ATOM 593 C CA . LYS A 1 80 ? 4.037 7.851 6.028 1.00 89.50 80 LYS A CA 1
ATOM 594 C C . LYS A 1 80 ? 3.592 9.120 5.300 1.00 89.50 80 LYS A C 1
ATOM 596 O O . LYS A 1 80 ? 4.061 9.410 4.204 1.00 89.50 80 LYS A O 1
ATOM 601 N N . GLY A 1 81 ? 2.738 9.904 5.953 1.00 82.88 81 GLY A N 1
ATOM 602 C CA . GLY A 1 81 ? 2.244 11.169 5.404 1.00 82.88 81 GLY A CA 1
ATOM 603 C C . GLY A 1 81 ? 1.086 11.035 4.413 1.00 82.88 81 GLY A C 1
ATOM 604 O O . GLY A 1 81 ? 0.667 12.049 3.860 1.00 82.88 81 GLY A O 1
ATOM 605 N N . GLU A 1 82 ? 0.539 9.834 4.206 1.00 91.38 82 GLU A N 1
ATOM 606 C CA . GLU A 1 82 ? -0.662 9.663 3.390 1.00 91.38 82 GLU A CA 1
ATOM 607 C C . GLU A 1 82 ? -1.875 10.304 4.081 1.00 91.38 82 GLU A C 1
ATOM 609 O O . GLU A 1 82 ? -2.136 10.083 5.265 1.00 91.38 82 GLU A O 1
ATOM 614 N N . THR A 1 83 ? -2.619 11.119 3.335 1.00 92.44 83 THR A N 1
ATOM 615 C CA . THR A 1 83 ? -3.777 11.877 3.840 1.00 92.44 83 THR A CA 1
ATOM 616 C C . THR A 1 83 ? -5.067 11.545 3.103 1.00 92.44 83 THR A C 1
ATOM 618 O O . THR A 1 83 ? -6.140 11.980 3.518 1.00 92.44 83 THR A O 1
ATOM 621 N N . ASN A 1 84 ? -4.991 10.739 2.044 1.00 93.44 84 ASN A N 1
ATOM 622 C CA . ASN A 1 84 ? -6.122 10.334 1.236 1.00 93.44 84 ASN A CA 1
ATOM 623 C C . ASN A 1 84 ? -6.382 8.827 1.375 1.00 93.44 84 ASN A C 1
ATOM 625 O O . ASN A 1 84 ? -5.596 7.984 0.940 1.00 93.44 84 ASN A O 1
ATOM 629 N N . ILE A 1 85 ? -7.549 8.479 1.924 1.00 95.19 85 ILE A N 1
ATOM 630 C CA . ILE A 1 85 ? -7.978 7.083 2.083 1.00 95.19 85 ILE A CA 1
ATOM 631 C C . ILE A 1 85 ? -8.022 6.319 0.754 1.00 95.19 85 ILE A C 1
ATOM 633 O O . ILE A 1 85 ? -7.735 5.125 0.723 1.00 95.19 85 ILE A O 1
ATOM 637 N N . TYR A 1 86 ? -8.331 6.984 -0.359 1.00 94.12 86 TYR A N 1
ATOM 638 C CA . TYR A 1 86 ? -8.425 6.326 -1.660 1.00 94.12 86 TYR A CA 1
ATOM 639 C C . TYR A 1 86 ? -7.058 5.916 -2.209 1.00 94.12 86 TYR A C 1
ATOM 641 O O . TYR A 1 86 ? -6.971 4.904 -2.897 1.00 94.12 86 TYR A O 1
ATOM 649 N N . ASN A 1 87 ? -5.979 6.611 -1.838 1.00 91.81 87 ASN A N 1
ATOM 650 C CA . ASN A 1 87 ? -4.620 6.180 -2.175 1.00 91.81 87 ASN A CA 1
ATOM 651 C C . ASN A 1 87 ? -4.246 4.898 -1.415 1.00 91.81 87 ASN A C 1
ATOM 653 O O . ASN A 1 87 ? -3.679 3.968 -1.993 1.00 91.81 87 ASN A O 1
ATOM 657 N N . ILE A 1 88 ? -4.629 4.816 -0.135 1.00 93.94 88 ILE A N 1
ATOM 658 C CA . ILE A 1 88 ? -4.451 3.614 0.693 1.00 93.94 88 ILE A CA 1
ATOM 659 C C . ILE A 1 88 ? -5.233 2.445 0.096 1.00 93.94 88 ILE A C 1
ATOM 661 O O . ILE A 1 88 ? -4.678 1.367 -0.096 1.00 93.94 88 ILE A O 1
ATOM 665 N N . LEU A 1 89 ? -6.514 2.653 -0.220 1.00 92.38 89 LEU A N 1
ATOM 666 C CA . LEU A 1 89 ? -7.372 1.613 -0.789 1.00 92.38 89 LEU A CA 1
ATOM 667 C C . LEU A 1 89 ? -6.980 1.243 -2.222 1.00 92.38 89 LEU A C 1
ATOM 669 O O . LEU A 1 89 ? -7.195 0.102 -2.625 1.00 92.38 89 LEU A O 1
ATOM 673 N N . GLY A 1 90 ? -6.405 2.171 -2.985 1.00 90.12 90 GLY A N 1
ATOM 674 C CA . GLY A 1 90 ? -5.909 1.938 -4.338 1.00 90.12 90 GLY A CA 1
ATOM 675 C C . GLY A 1 90 ? -4.649 1.074 -4.368 1.00 90.12 90 GLY A C 1
ATOM 676 O O . GLY A 1 90 ? -4.495 0.256 -5.274 1.00 90.12 90 GLY A O 1
ATOM 677 N N . ASN A 1 91 ? -3.787 1.184 -3.352 1.00 91.62 91 ASN A N 1
ATOM 678 C CA . ASN A 1 91 ? -2.590 0.360 -3.226 1.00 91.62 91 ASN A CA 1
ATOM 679 C C . ASN A 1 91 ? -2.904 -0.975 -2.536 1.00 91.62 91 ASN A C 1
ATOM 681 O O . ASN A 1 91 ? -3.268 -1.022 -1.364 1.00 91.62 91 ASN A O 1
ATOM 685 N N . SER A 1 92 ? -2.704 -2.095 -3.236 1.00 90.62 92 SER A N 1
ATOM 686 C CA . SER A 1 92 ? -3.080 -3.414 -2.704 1.00 90.62 92 SER A CA 1
ATOM 687 C C . SER A 1 92 ? -2.363 -3.809 -1.407 1.00 90.62 92 SER A C 1
ATOM 689 O O . SER A 1 92 ? -2.948 -4.532 -0.605 1.00 90.62 92 SER A O 1
ATOM 691 N N . VAL A 1 93 ? -1.108 -3.380 -1.216 1.00 91.62 93 VAL A N 1
ATOM 692 C CA . VAL A 1 93 ? -0.334 -3.697 -0.004 1.00 91.62 93 VAL A CA 1
ATOM 693 C C . VAL A 1 93 ? -0.819 -2.836 1.154 1.00 91.62 93 VAL A C 1
ATOM 695 O O . VAL A 1 93 ? -1.151 -3.372 2.207 1.00 91.62 93 VAL A O 1
ATOM 698 N N . LEU A 1 94 ? -0.947 -1.520 0.944 1.00 95.12 94 LEU A N 1
ATOM 699 C CA . LEU A 1 94 ? -1.453 -0.615 1.982 1.00 95.12 94 LEU A CA 1
ATOM 700 C C . LEU A 1 94 ? -2.863 -1.004 2.416 1.00 95.12 94 LEU A C 1
ATOM 702 O O . LEU A 1 94 ? -3.129 -1.088 3.612 1.00 95.12 94 LEU A O 1
ATOM 706 N N . ARG A 1 95 ? -3.737 -1.314 1.451 1.00 94.56 95 ARG A N 1
ATOM 707 C CA . ARG A 1 95 ? -5.083 -1.818 1.717 1.00 94.56 95 ARG A CA 1
ATOM 708 C C . ARG A 1 95 ? -5.037 -3.055 2.602 1.00 94.56 95 ARG A C 1
ATOM 710 O O . ARG A 1 95 ? -5.679 -3.043 3.640 1.00 94.56 95 ARG A O 1
ATOM 717 N N . ARG A 1 96 ? -4.264 -4.081 2.230 1.00 94.31 96 ARG A N 1
ATOM 718 C CA . ARG A 1 96 ? -4.172 -5.339 2.987 1.00 94.31 96 ARG A CA 1
ATOM 719 C C . ARG A 1 96 ? -3.633 -5.130 4.404 1.00 94.31 96 ARG A C 1
ATOM 721 O O . ARG A 1 96 ? -4.194 -5.689 5.343 1.00 94.31 96 ARG A O 1
ATOM 728 N N . VAL A 1 97 ? -2.604 -4.295 4.567 1.00 95.31 97 VAL A N 1
ATOM 729 C CA . VAL A 1 97 ? -2.049 -3.966 5.889 1.00 95.31 97 VAL A CA 1
ATOM 730 C C . VAL A 1 97 ? -3.085 -3.256 6.752 1.00 95.31 97 VAL A C 1
ATOM 732 O O . VAL A 1 97 ? -3.323 -3.664 7.885 1.00 95.31 97 VAL A O 1
ATOM 735 N N . VAL A 1 98 ? -3.752 -2.234 6.214 1.00 96.38 98 VAL A N 1
ATOM 736 C CA . VAL A 1 98 ? -4.753 -1.457 6.956 1.00 96.38 98 VAL A CA 1
ATOM 737 C C . VAL A 1 98 ? -5.983 -2.299 7.283 1.00 96.38 98 VAL A C 1
ATOM 739 O O . VAL A 1 98 ? -6.423 -2.302 8.429 1.00 96.38 98 VAL A O 1
ATOM 742 N N . THR A 1 99 ? -6.539 -3.045 6.326 1.00 95.50 99 THR A N 1
ATOM 743 C CA . THR A 1 99 ? -7.713 -3.887 6.591 1.00 95.50 99 THR A CA 1
ATOM 744 C C . THR A 1 99 ? -7.379 -5.008 7.567 1.00 95.50 99 THR A C 1
ATOM 746 O O . THR A 1 99 ? -8.136 -5.215 8.513 1.00 95.50 99 THR A O 1
ATOM 749 N N . GLY A 1 100 ? -6.222 -5.656 7.416 1.00 95.19 100 GLY A N 1
ATOM 750 C CA . GLY A 1 100 ? -5.762 -6.699 8.331 1.00 95.19 100 GLY A CA 1
ATOM 751 C C . GLY A 1 100 ? -5.506 -6.176 9.747 1.00 95.19 100 GLY A C 1
ATOM 752 O O . GLY A 1 100 ? -6.022 -6.740 10.708 1.00 95.19 100 GLY A O 1
ATOM 753 N N . ALA A 1 101 ? -4.806 -5.045 9.893 1.00 95.44 101 ALA A N 1
ATOM 754 C CA . ALA A 1 101 ? -4.550 -4.417 11.195 1.00 95.44 101 ALA A CA 1
ATOM 755 C C . ALA A 1 101 ? -5.833 -3.973 11.922 1.00 95.44 101 ALA A C 1
ATOM 757 O O . ALA A 1 101 ? -5.854 -3.894 13.152 1.00 95.44 101 ALA A O 1
ATOM 758 N N . LEU A 1 102 ? -6.893 -3.658 11.170 1.00 96.25 102 LEU A N 1
ATOM 759 C CA . LEU A 1 102 ? -8.200 -3.253 11.693 1.00 96.25 102 LEU A CA 1
ATOM 760 C C . LEU A 1 102 ? -9.185 -4.421 11.853 1.00 96.25 102 LEU A C 1
ATOM 762 O O . LEU A 1 102 ? -10.336 -4.183 12.238 1.00 96.25 102 LEU A O 1
ATOM 766 N N . GLY A 1 103 ? -8.769 -5.652 11.532 1.00 93.81 103 GLY A N 1
ATOM 767 C CA . GLY A 1 103 ? -9.629 -6.837 11.559 1.00 93.81 103 GLY A CA 1
ATOM 768 C C . GLY A 1 103 ? -10.842 -6.712 10.634 1.00 93.81 103 GLY A C 1
ATOM 769 O O . GLY A 1 103 ? -11.939 -7.150 10.980 1.00 93.81 103 GLY A O 1
ATOM 770 N N . LEU A 1 104 ? -10.691 -6.023 9.501 1.00 93.62 104 LEU A N 1
ATOM 771 C CA . LEU A 1 104 ? -11.729 -5.929 8.479 1.00 93.62 104 LEU A CA 1
ATOM 772 C C . LEU A 1 104 ? -11.686 -7.189 7.598 1.00 93.62 104 LEU A C 1
ATOM 774 O O . LEU A 1 104 ? -10.600 -7.583 7.174 1.00 93.62 104 LEU A O 1
ATOM 778 N N . PRO A 1 105 ? -12.836 -7.825 7.310 1.00 89.88 105 PRO A N 1
ATOM 779 C CA . PRO A 1 105 ? -12.861 -9.069 6.552 1.00 89.88 105 PRO A CA 1
ATOM 780 C C . PRO A 1 105 ? -12.522 -8.856 5.071 1.00 89.88 105 PRO A C 1
ATOM 782 O O . PRO A 1 105 ? -12.992 -7.903 4.447 1.00 89.88 105 PRO A O 1
ATOM 785 N N . ASP A 1 106 ? -11.796 -9.807 4.476 1.00 85.38 106 ASP A N 1
ATOM 786 C CA . ASP A 1 106 ? -11.401 -9.774 3.056 1.00 85.38 106 ASP A CA 1
ATOM 787 C C . ASP A 1 106 ? -12.605 -9.676 2.103 1.00 85.38 106 ASP A C 1
ATOM 789 O O . ASP A 1 106 ? -12.532 -9.043 1.047 1.00 85.38 106 ASP A O 1
ATOM 793 N N . ALA A 1 107 ? -13.751 -10.238 2.504 1.00 87.06 107 ALA A N 1
ATOM 794 C CA . ALA A 1 107 ? -14.996 -10.197 1.740 1.00 87.06 107 ALA A CA 1
ATOM 795 C C . ALA A 1 107 ? -15.504 -8.768 1.465 1.00 87.06 107 ALA A C 1
ATOM 797 O O . ALA A 1 107 ? -16.296 -8.577 0.546 1.00 87.06 107 ALA A O 1
ATOM 798 N N . MET A 1 108 ? -15.034 -7.744 2.192 1.00 87.88 108 MET A N 1
ATOM 799 C CA . MET A 1 108 ? -15.405 -6.347 1.926 1.00 87.88 108 MET A CA 1
ATOM 800 C C . MET A 1 108 ? -14.954 -5.844 0.551 1.00 87.88 108 MET A C 1
ATOM 802 O O . MET A 1 108 ? -15.477 -4.832 0.091 1.00 87.88 108 MET A O 1
ATOM 806 N N . VAL A 1 109 ? -14.040 -6.548 -0.128 1.00 84.19 109 VAL A N 1
ATOM 807 C CA . VAL A 1 109 ? -13.576 -6.194 -1.479 1.00 84.19 109 VAL A CA 1
ATOM 808 C C . VAL A 1 109 ? -14.712 -6.111 -2.510 1.00 84.19 109 VAL A C 1
ATOM 810 O O . VAL A 1 109 ? -14.577 -5.391 -3.494 1.00 84.19 109 VAL A O 1
ATOM 813 N N . VAL A 1 110 ? -15.838 -6.803 -2.282 1.00 89.75 110 VAL A N 1
ATOM 814 C CA . VAL A 1 110 ? -17.016 -6.766 -3.174 1.00 89.75 110 VAL A CA 1
ATOM 815 C C . VAL A 1 110 ? -17.888 -5.522 -2.977 1.00 89.75 110 VAL A C 1
ATOM 817 O O . VAL A 1 110 ? -18.764 -5.246 -3.791 1.00 89.75 110 VAL A O 1
ATOM 820 N N . GLN A 1 111 ? -17.684 -4.784 -1.884 1.00 93.50 111 GLN A N 1
ATOM 821 C CA . GLN A 1 111 ? -18.427 -3.564 -1.575 1.00 93.50 111 GLN A CA 1
ATOM 822 C C . GLN A 1 111 ? -17.848 -2.368 -2.335 1.00 93.50 111 GLN A C 1
ATOM 824 O O . GLN A 1 111 ? -16.685 -2.382 -2.743 1.00 93.50 111 GLN A O 1
ATOM 829 N N . SER A 1 112 ? -18.631 -1.291 -2.464 1.00 95.44 112 SER A N 1
ATOM 830 C CA . SER A 1 112 ? -18.144 -0.048 -3.077 1.00 95.44 112 SER A CA 1
ATOM 831 C C . SER A 1 112 ? -16.920 0.511 -2.338 1.00 95.44 112 SER A C 1
ATOM 833 O O . SER A 1 112 ? -16.776 0.329 -1.122 1.00 95.44 112 SER A O 1
ATOM 835 N N . VAL A 1 113 ? -16.048 1.231 -3.050 1.00 92.06 113 VAL A N 1
ATOM 836 C CA . VAL A 1 113 ? -14.829 1.814 -2.464 1.00 92.06 113 VAL A CA 1
ATOM 837 C C . VAL A 1 113 ? -15.148 2.825 -1.357 1.00 92.06 113 VAL A C 1
ATOM 839 O O . VAL A 1 113 ? -14.435 2.895 -0.362 1.00 92.06 113 VAL A O 1
ATOM 842 N N . GLU A 1 114 ? -16.267 3.543 -1.456 1.00 96.19 114 GLU A N 1
ATOM 843 C CA . GLU A 1 114 ? -16.756 4.472 -0.430 1.00 96.19 114 GLU A CA 1
ATOM 844 C C . GLU A 1 114 ? -17.167 3.726 0.841 1.00 96.19 114 GLU A C 1
ATOM 846 O O . GLU A 1 114 ? -16.947 4.202 1.955 1.00 96.19 114 GLU A O 1
ATOM 851 N N . THR A 1 115 ? -17.759 2.540 0.692 1.00 96.19 115 THR A N 1
ATOM 852 C CA . THR A 1 115 ? -18.138 1.690 1.826 1.00 96.19 115 THR A CA 1
ATOM 853 C C . THR A 1 115 ? -16.901 1.148 2.529 1.00 96.19 115 THR A C 1
ATOM 855 O O . THR A 1 115 ? -16.817 1.206 3.757 1.00 96.19 115 THR A O 1
ATOM 858 N N . GLN A 1 116 ? -15.910 0.696 1.759 1.00 95.38 116 GLN A N 1
ATOM 859 C CA . GLN A 1 116 ? -14.611 0.288 2.295 1.00 95.38 116 GLN A CA 1
ATOM 860 C C . GLN A 1 116 ? -13.916 1.458 3.012 1.00 95.38 116 GLN A C 1
ATOM 862 O O . GLN A 1 116 ? -13.442 1.296 4.136 1.00 95.38 116 GLN A O 1
ATOM 867 N N . ALA A 1 117 ? -13.928 2.656 2.416 1.00 96.81 117 ALA A N 1
ATOM 868 C CA . ALA A 1 117 ? -13.351 3.861 3.006 1.00 96.81 117 ALA A CA 1
ATOM 869 C C . ALA A 1 117 ? -13.993 4.203 4.352 1.00 96.81 117 ALA A C 1
ATOM 871 O O . ALA A 1 117 ? -13.268 4.415 5.320 1.00 96.81 117 ALA A O 1
ATOM 872 N N . ARG A 1 118 ? -15.331 4.183 4.446 1.00 96.88 118 ARG A N 1
ATOM 873 C CA . ARG A 1 118 ? -16.050 4.403 5.714 1.00 96.88 118 ARG A CA 1
ATOM 874 C C . ARG A 1 118 ? -15.689 3.371 6.780 1.00 96.88 118 ARG A C 1
ATOM 876 O O . ARG A 1 118 ? -15.524 3.729 7.941 1.00 96.88 118 ARG A O 1
ATOM 883 N N . ALA A 1 119 ? -15.556 2.101 6.405 1.00 95.94 119 ALA A N 1
ATOM 884 C CA . ALA A 1 119 ? -15.210 1.043 7.351 1.00 95.94 119 ALA A CA 1
ATOM 885 C C . ALA A 1 119 ? -13.804 1.225 7.944 1.00 95.94 119 ALA A C 1
ATOM 887 O O . ALA A 1 119 ? -13.604 1.013 9.140 1.00 95.94 119 ALA A O 1
ATOM 888 N N . VAL A 1 120 ? -12.848 1.663 7.119 1.00 96.69 120 VAL A N 1
ATOM 889 C CA . VAL A 1 120 ? -11.492 1.995 7.569 1.00 96.69 120 VAL A CA 1
ATOM 890 C C . VAL A 1 120 ? -11.504 3.249 8.443 1.00 96.69 120 VAL A C 1
ATOM 892 O O . VAL A 1 120 ? -10.992 3.217 9.562 1.00 96.69 120 VAL A O 1
ATOM 895 N N . THR A 1 121 ? -12.116 4.343 7.983 1.00 96.50 121 THR A N 1
ATOM 896 C CA . THR A 1 121 ? -12.083 5.629 8.700 1.00 96.50 121 THR A CA 1
ATOM 897 C C . THR A 1 121 ? -12.891 5.629 9.997 1.00 96.50 121 THR A C 1
ATOM 899 O O . THR A 1 121 ? -12.605 6.421 10.891 1.00 96.50 121 THR A O 1
ATOM 902 N N . ALA A 1 122 ? -13.828 4.692 10.166 1.00 96.56 122 ALA A N 1
ATOM 903 C CA . ALA A 1 122 ? -14.502 4.450 11.441 1.00 96.56 122 ALA A CA 1
ATOM 904 C C . ALA A 1 122 ? -13.554 3.945 12.548 1.00 96.56 122 ALA A C 1
ATOM 906 O O . ALA A 1 122 ? -13.872 4.075 13.729 1.00 96.56 122 ALA A O 1
ATOM 907 N N . ARG A 1 123 ? -12.406 3.353 12.187 1.00 95.44 123 ARG A N 1
ATOM 908 C CA . ARG A 1 123 ? -11.447 2.746 13.132 1.00 95.44 123 ARG A CA 1
ATOM 909 C C . ARG A 1 123 ? -10.049 3.368 13.079 1.00 95.44 123 ARG A C 1
ATOM 911 O O . ARG A 1 123 ? -9.268 3.164 14.005 1.00 95.44 123 ARG A O 1
ATOM 918 N N . LEU A 1 124 ? -9.734 4.113 12.021 1.00 95.31 124 LEU A N 1
ATOM 919 C CA . LEU A 1 124 ? -8.434 4.735 11.785 1.00 95.31 124 LEU A CA 1
ATOM 920 C C . LEU A 1 124 ? -8.599 6.206 11.397 1.00 95.31 124 LEU A C 1
ATOM 922 O O . LEU A 1 124 ? -9.247 6.526 10.401 1.00 95.31 124 LEU A O 1
ATOM 926 N N . LYS A 1 125 ? -7.934 7.105 12.126 1.00 95.25 125 LYS A N 1
ATOM 927 C CA . LYS A 1 125 ? -7.773 8.497 11.692 1.00 95.25 125 LYS A CA 1
ATOM 928 C C . LYS A 1 125 ? -6.558 8.580 10.772 1.00 95.25 125 LYS A C 1
ATOM 930 O O . LYS A 1 125 ? -5.471 8.184 11.171 1.00 95.25 125 LYS A O 1
ATOM 935 N N . LEU A 1 126 ? -6.701 9.135 9.568 1.00 93.75 126 LEU A N 1
ATOM 936 C CA . LEU A 1 126 ? -5.581 9.243 8.612 1.00 93.75 126 LEU A CA 1
ATOM 937 C C . LEU A 1 126 ? -4.407 10.068 9.159 1.00 93.75 126 LEU A C 1
ATOM 939 O O . LEU A 1 126 ? -3.256 9.766 8.869 1.00 93.75 126 LEU A O 1
ATOM 943 N N . SER A 1 127 ? -4.680 11.048 10.026 1.00 94.31 127 SER A N 1
ATOM 944 C CA . SER A 1 127 ? -3.641 11.804 10.737 1.00 94.31 127 SER A CA 1
ATOM 945 C C . SER A 1 127 ? -2.724 10.919 11.588 1.00 94.31 127 SER A C 1
ATOM 947 O O . SER A 1 127 ? -1.586 11.292 11.845 1.00 94.31 127 SER A O 1
ATOM 949 N N . ASP A 1 128 ? -3.184 9.740 12.016 1.00 93.19 128 ASP A N 1
ATOM 950 C CA . ASP A 1 128 ? -2.363 8.801 12.781 1.00 93.19 128 ASP A CA 1
ATOM 951 C C . ASP A 1 128 ? -1.233 8.193 11.935 1.00 93.19 128 ASP A C 1
ATOM 953 O O . ASP A 1 128 ? -0.229 7.769 12.495 1.00 93.19 128 ASP A O 1
ATOM 957 N N . LEU A 1 129 ? -1.334 8.215 10.599 1.00 93.44 129 LEU A N 1
ATOM 958 C CA . LEU A 1 129 ? -0.267 7.766 9.691 1.00 93.44 129 LEU A CA 1
ATOM 959 C C . LEU A 1 129 ? 0.917 8.745 9.619 1.00 93.44 129 LEU A C 1
ATOM 961 O O . LEU A 1 129 ? 1.954 8.437 9.028 1.00 93.44 129 LEU A O 1
ATOM 965 N N . GLN A 1 130 ? 0.771 9.934 10.207 1.00 92.31 130 GLN A N 1
ATOM 966 C CA . GLN A 1 130 ? 1.848 10.914 10.344 1.00 92.31 130 GLN A CA 1
ATOM 967 C C . GLN A 1 130 ? 2.672 10.694 11.620 1.00 92.31 130 GLN A C 1
ATOM 969 O O . GLN A 1 130 ? 3.801 11.173 11.699 1.00 92.31 130 GLN A O 1
ATOM 974 N N . ASP A 1 131 ? 2.133 9.959 12.600 1.00 93.62 131 ASP A N 1
ATOM 975 C CA . ASP A 1 131 ? 2.821 9.603 13.840 1.00 93.62 131 ASP A CA 1
ATOM 976 C C . ASP A 1 131 ? 3.578 8.276 13.642 1.00 93.62 131 ASP A C 1
ATOM 978 O O . ASP A 1 131 ? 2.940 7.226 13.502 1.00 93.62 131 ASP A O 1
ATOM 982 N N . PRO A 1 132 ? 4.928 8.282 13.661 1.00 86.94 132 PRO A N 1
ATOM 983 C CA . PRO A 1 132 ? 5.724 7.075 13.449 1.00 86.94 132 PR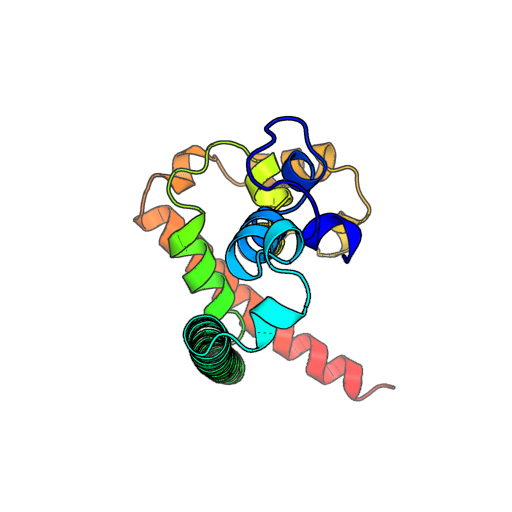O A CA 1
ATOM 984 C C . PRO A 1 132 ? 5.349 5.928 14.394 1.00 86.94 132 PRO A C 1
ATOM 986 O O . PRO A 1 132 ? 5.281 4.783 13.962 1.00 86.94 132 PRO A O 1
ATOM 989 N N . ARG A 1 133 ? 5.008 6.226 15.656 1.00 89.62 133 ARG A N 1
ATOM 990 C CA . ARG A 1 133 ? 4.675 5.198 16.655 1.00 89.62 133 ARG A CA 1
ATOM 991 C C . ARG A 1 133 ? 3.323 4.553 16.381 1.00 89.62 133 ARG A C 1
ATOM 993 O O . ARG A 1 133 ? 3.119 3.375 16.664 1.00 89.62 133 ARG A O 1
ATOM 1000 N N . LYS A 1 134 ? 2.358 5.320 15.870 1.00 94.12 134 LYS A N 1
ATOM 1001 C CA . LYS A 1 134 ? 1.043 4.777 15.494 1.00 94.12 134 LYS A CA 1
ATOM 1002 C C . LYS A 1 134 ? 1.130 3.976 14.201 1.00 94.12 134 LYS A C 1
ATOM 1004 O O . LYS A 1 134 ? 0.473 2.942 14.094 1.00 94.12 134 LYS A O 1
ATOM 1009 N N . LEU A 1 135 ? 1.967 4.422 13.266 1.00 90.56 135 LEU A N 1
ATOM 1010 C CA . LEU A 1 135 ? 2.265 3.699 12.036 1.00 90.56 135 LEU A CA 1
ATOM 1011 C C . LEU A 1 135 ? 2.909 2.334 12.334 1.00 90.56 135 LEU A C 1
ATOM 1013 O O . LEU A 1 135 ? 2.441 1.316 11.827 1.00 90.56 135 LEU A O 1
ATOM 1017 N N . GLU A 1 136 ? 3.907 2.303 13.221 1.00 87.44 136 GLU A N 1
ATOM 1018 C CA . GLU A 1 136 ? 4.539 1.075 13.724 1.00 87.44 136 GLU A CA 1
ATOM 1019 C C . GLU A 1 136 ? 3.522 0.136 14.375 1.00 87.44 136 GLU A C 1
ATOM 1021 O O . GLU A 1 136 ? 3.414 -1.021 13.977 1.00 87.44 136 GLU A O 1
ATOM 1026 N N . LYS A 1 137 ? 2.673 0.647 15.274 1.00 92.12 137 LYS A N 1
ATOM 1027 C CA . LYS A 1 137 ? 1.621 -0.164 15.908 1.00 92.12 137 LYS A CA 1
ATOM 1028 C C . LYS A 1 137 ? 0.627 -0.773 14.917 1.00 92.12 137 LYS A C 1
ATOM 1030 O O . LYS A 1 137 ? 0.110 -1.860 15.169 1.00 92.12 137 LYS A O 1
ATOM 1035 N N . LEU A 1 138 ? 0.304 -0.091 13.816 1.00 95.06 138 LEU A N 1
ATOM 1036 C CA . LEU A 1 138 ? -0.551 -0.663 12.767 1.00 95.06 138 LEU A CA 1
ATOM 1037 C C . LEU A 1 138 ? 0.157 -1.796 12.024 1.00 95.06 138 LEU A C 1
ATOM 1039 O O . LEU A 1 138 ? -0.446 -2.845 11.805 1.00 95.06 138 LEU A O 1
ATOM 1043 N N . ALA A 1 139 ? 1.430 -1.601 11.683 1.00 91.81 139 ALA A N 1
ATOM 1044 C CA . ALA A 1 139 ? 2.252 -2.621 11.046 1.00 91.81 139 ALA A CA 1
ATOM 1045 C C . ALA A 1 139 ? 2.395 -3.869 11.940 1.00 91.81 139 ALA A C 1
ATOM 1047 O O . ALA A 1 139 ? 2.189 -4.986 11.472 1.00 91.81 139 ALA A O 1
ATOM 1048 N N . GLU A 1 140 ? 2.642 -3.689 13.241 1.00 85.75 140 GLU A N 1
ATOM 1049 C CA . GLU A 1 140 ? 2.697 -4.777 14.230 1.00 85.75 140 GLU A CA 1
ATOM 1050 C C . GLU A 1 140 ? 1.380 -5.558 14.307 1.00 85.75 140 GLU A C 1
ATOM 1052 O O . GLU A 1 140 ? 1.371 -6.786 14.215 1.00 85.75 140 GLU A O 1
ATOM 1057 N N . ARG A 1 141 ? 0.244 -4.854 14.426 1.00 92.62 141 ARG A N 1
ATOM 1058 C CA . ARG A 1 141 ? -1.088 -5.483 14.448 1.00 92.62 141 ARG A CA 1
ATOM 1059 C C . ARG A 1 141 ? -1.353 -6.301 13.193 1.00 92.62 141 ARG A C 1
ATOM 1061 O O . ARG A 1 141 ? -1.944 -7.373 13.287 1.00 92.62 141 ARG A O 1
ATOM 1068 N N . TYR A 1 142 ? -0.916 -5.807 12.038 1.00 94.50 142 TYR A N 1
ATOM 1069 C CA . TYR A 1 142 ? -1.032 -6.545 10.791 1.00 94.50 142 TYR A CA 1
ATOM 1070 C C . TYR A 1 142 ? -0.216 -7.841 10.808 1.00 94.50 142 TYR A C 1
ATOM 1072 O O . TYR A 1 142 ? -0.767 -8.887 10.482 1.00 94.50 142 TYR A O 1
ATOM 1080 N N . VAL A 1 143 ? 1.054 -7.799 11.225 1.00 88.56 143 VAL A N 1
ATOM 1081 C CA . VAL A 1 143 ? 1.903 -9.005 11.306 1.00 88.56 143 VAL A CA 1
ATOM 1082 C C . VAL A 1 143 ? 1.286 -10.041 12.252 1.00 88.56 143 VAL A C 1
ATOM 1084 O O . VAL A 1 143 ? 1.202 -11.220 11.912 1.00 88.56 143 VAL A O 1
ATOM 1087 N N . ILE A 1 144 ? 0.760 -9.604 13.401 1.00 87.06 144 ILE A N 1
ATOM 1088 C CA . ILE A 1 144 ? 0.048 -10.483 14.345 1.00 87.06 144 ILE A CA 1
ATOM 1089 C C . ILE A 1 144 ? -1.193 -11.110 13.684 1.00 87.06 144 ILE A C 1
ATOM 1091 O O . ILE A 1 144 ? -1.408 -12.320 13.780 1.00 87.06 144 ILE A O 1
ATOM 1095 N N . ALA A 1 145 ? -2.001 -10.314 12.978 1.00 88.62 145 ALA A N 1
ATOM 1096 C CA . ALA A 1 145 ? -3.189 -10.802 12.277 1.00 88.62 145 ALA A CA 1
ATOM 1097 C C . ALA A 1 145 ? -2.843 -11.777 11.133 1.00 88.62 145 ALA A C 1
ATOM 1099 O O . ALA A 1 145 ? -3.529 -12.786 10.936 1.00 88.62 145 ALA A O 1
ATOM 1100 N N . ALA A 1 146 ? -1.762 -11.512 10.397 1.00 86.25 146 ALA A N 1
ATOM 1101 C CA . ALA A 1 146 ? -1.275 -12.357 9.313 1.00 86.25 146 ALA A CA 1
ATOM 1102 C C . ALA A 1 146 ? -0.776 -13.718 9.830 1.00 86.25 146 ALA A C 1
ATOM 1104 O O . ALA A 1 146 ? -1.094 -14.750 9.234 1.00 86.25 146 ALA A O 1
ATOM 1105 N N . ALA A 1 147 ? -0.090 -13.737 10.977 1.00 79.31 147 ALA A N 1
ATOM 1106 C CA . ALA A 1 147 ? 0.321 -14.965 11.656 1.00 79.31 147 ALA A CA 1
ATOM 1107 C C . ALA A 1 147 ? -0.877 -15.795 12.169 1.00 79.31 147 ALA A C 1
ATOM 1109 O O . ALA A 1 147 ? -0.873 -17.022 12.084 1.00 79.31 147 ALA A O 1
ATOM 1110 N N . GLY A 1 148 ? -1.944 -15.148 12.650 1.00 72.25 148 GLY A N 1
ATOM 1111 C CA . GLY A 1 148 ? -3.185 -15.846 13.020 1.00 72.25 148 GLY A CA 1
ATOM 1112 C C . GLY A 1 148 ? -3.927 -16.446 11.817 1.00 72.25 148 GLY A C 1
ATOM 1113 O O . GLY A 1 148 ? -4.500 -17.531 11.902 1.00 72.25 148 GLY A O 1
ATOM 1114 N N . SER A 1 149 ? -3.873 -15.771 10.667 1.00 64.75 149 SER A N 1
ATOM 1115 C CA . SER A 1 149 ? -4.580 -16.172 9.441 1.00 64.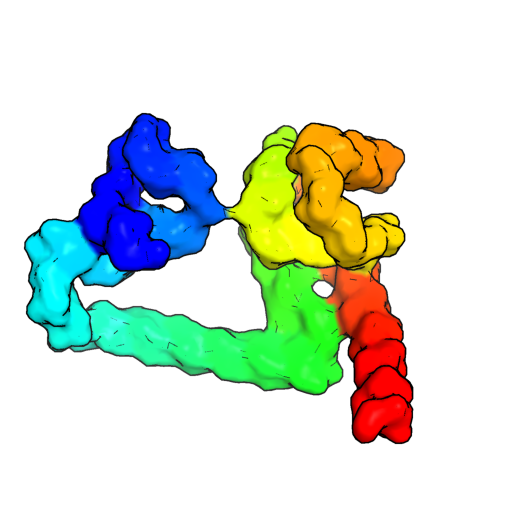75 149 SER A CA 1
ATOM 1116 C C . SER A 1 149 ? -3.920 -17.348 8.708 1.00 64.75 149 SER A C 1
ATOM 1118 O O . SER A 1 149 ? -4.614 -18.137 8.063 1.00 64.75 149 SER A O 1
ATOM 1120 N N . SER A 1 150 ? -2.593 -17.507 8.806 1.00 55.97 150 SER A N 1
ATOM 1121 C CA . SER A 1 150 ? -1.879 -18.660 8.233 1.00 55.97 150 SER A CA 1
ATOM 1122 C C . SER A 1 150 ? -2.287 -19.978 8.901 1.00 55.97 150 SER A C 1
ATOM 1124 O O . SER A 1 150 ? -2.436 -20.991 8.221 1.00 55.97 150 SER A O 1
ATOM 1126 N N . THR A 1 151 ? -2.585 -19.943 10.202 1.00 49.84 151 THR A N 1
ATOM 1127 C CA . THR A 1 151 ? -3.029 -21.110 10.981 1.00 49.84 151 THR A CA 1
ATOM 1128 C C . THR A 1 151 ? -4.395 -21.634 10.505 1.00 49.84 151 THR A C 1
ATOM 1130 O O . THR A 1 151 ? -4.631 -22.840 10.508 1.00 49.84 151 THR A O 1
ATOM 1133 N N . GLY A 1 152 ? -5.275 -20.753 10.009 1.00 44.59 152 GLY A N 1
ATOM 1134 C CA . GLY A 1 152 ? -6.588 -21.120 9.457 1.00 44.59 152 GLY A CA 1
ATOM 1135 C C . GLY A 1 152 ? -6.572 -21.640 8.011 1.00 44.59 152 GLY A C 1
ATOM 1136 O O . GLY A 1 152 ? -7.507 -22.322 7.599 1.00 44.59 152 GLY A O 1
ATOM 1137 N N . ARG A 1 153 ? -5.522 -21.362 7.222 1.00 46.94 153 ARG A N 1
ATOM 1138 C CA . ARG A 1 153 ? -5.372 -21.933 5.865 1.00 46.94 153 ARG A CA 1
ATOM 1139 C C . ARG A 1 153 ? -4.878 -23.377 5.887 1.00 46.94 153 ARG A C 1
ATOM 1141 O O . ARG A 1 153 ? -5.281 -24.157 5.028 1.00 46.94 153 ARG A O 1
ATOM 1148 N N . SER A 1 154 ? -4.060 -23.744 6.872 1.00 43.56 154 SER A N 1
ATOM 1149 C CA . SER A 1 154 ? -3.536 -25.109 7.012 1.00 43.56 154 SER A CA 1
ATOM 1150 C C . SER A 1 154 ? -4.627 -26.140 7.320 1.00 43.56 154 SER A C 1
ATOM 1152 O O . SER A 1 154 ? -4.519 -27.285 6.895 1.00 43.56 154 SER A O 1
ATOM 1154 N N . THR A 1 155 ? -5.703 -25.750 8.012 1.00 42.22 155 THR A N 1
ATOM 1155 C CA . THR A 1 155 ? -6.816 -26.654 8.351 1.00 42.22 155 THR A CA 1
ATOM 1156 C C . THR A 1 155 ? -7.800 -26.860 7.199 1.00 42.22 155 THR A C 1
ATOM 1158 O O . THR A 1 155 ? -8.353 -27.947 7.064 1.00 42.22 155 THR A O 1
ATOM 1161 N N . LEU A 1 156 ? -7.989 -25.862 6.329 1.00 43.06 156 LEU A N 1
ATOM 1162 C CA . LEU A 1 156 ? -8.865 -25.978 5.154 1.00 43.06 156 LEU A CA 1
ATOM 1163 C C . LEU A 1 156 ? -8.254 -26.838 4.037 1.00 43.06 156 LEU A C 1
ATOM 1165 O O . LEU A 1 156 ? -8.992 -27.485 3.304 1.00 43.06 156 LEU A O 1
ATOM 1169 N N . SER A 1 157 ? -6.922 -26.897 3.929 1.00 44.41 157 SER A N 1
ATOM 1170 C CA . SER A 1 157 ? -6.244 -27.737 2.929 1.00 44.41 157 SER A CA 1
ATOM 1171 C C . SER A 1 157 ? -6.244 -29.236 3.267 1.00 44.41 157 SER A C 1
ATOM 1173 O O . SER A 1 157 ? -5.864 -30.033 2.417 1.00 44.41 157 SER A O 1
ATOM 1175 N N . LEU A 1 158 ? -6.633 -29.624 4.488 1.00 44.12 158 LEU A N 1
ATOM 1176 C CA . LEU A 1 158 ? -6.711 -31.022 4.941 1.00 44.12 158 LEU A CA 1
ATOM 1177 C C . LEU A 1 158 ? -8.122 -31.626 4.803 1.00 44.12 158 LEU A C 1
ATOM 1179 O O . LEU A 1 158 ? -8.324 -32.787 5.151 1.00 44.12 158 LEU A O 1
ATOM 1183 N N . LEU A 1 159 ? -9.096 -30.844 4.329 1.00 45.78 159 LEU A N 1
ATOM 1184 C CA . LEU A 1 159 ? -10.504 -31.239 4.184 1.00 45.78 159 LEU A CA 1
ATOM 1185 C C . LEU A 1 159 ? -10.997 -31.205 2.724 1.00 45.78 159 LEU A C 1
ATOM 1187 O O . LEU A 1 159 ? -12.206 -31.256 2.500 1.00 45.78 159 LEU A O 1
ATOM 1191 N N . ALA A 1 160 ? -10.089 -31.112 1.747 1.00 39.22 160 ALA A N 1
ATOM 1192 C CA . ALA A 1 160 ? -10.393 -31.112 0.314 1.00 39.22 160 ALA A CA 1
ATOM 1193 C C . ALA A 1 160 ? -9.704 -32.276 -0.405 1.00 39.22 160 ALA A C 1
ATOM 1195 O O . ALA A 1 160 ? -8.544 -32.578 -0.044 1.00 39.22 160 ALA A O 1
#

pLDDT: mean 83.88, std 12.58, range [39.22, 96.88]

Secondary structure (DSSP, 8-state):
-HHHHTS-TT-TTSG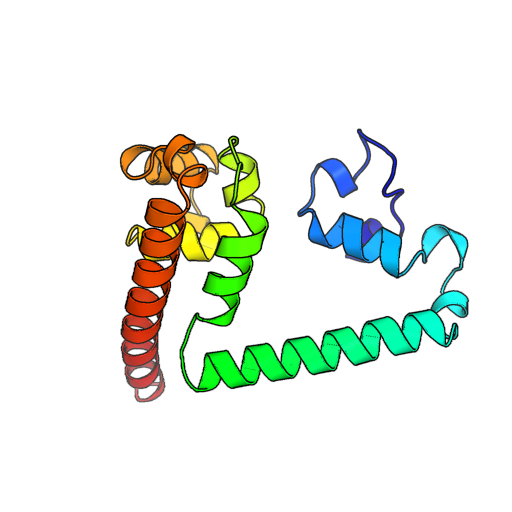GGGS-HHHHHHHHHH-HHHHTGGGGG-HHHHHHHHHHHHHHHHHHHHHHHSTTHHHHHHHHHHSTT---HHHHHHSHHHHHHHHHHTT--GGGGGS-HHHHHHHHHTT--GGGGGSHHHHHHHHHHHHHHHHHHHHHHHHHTT--

Foldseek 3Di:
DVCLLQWDLPDCPTPCVVAQVVSSVNSVLQVCNPCNPVSCVPPVSVVVVVVVVVVVVVLVVVCVVFPQLSLLVVQLVPLAPDQDLVNLCRHPSSLLLQCLLLVNDPVCVPPDPVVSSCSSVVRDDSVLSNPSVSSNSSSVSNSVSRVVVVVVVVVVVVVD

Radius of gyration: 18.15 Å; chains: 1; bounding box: 41×45×44 Å